Protein AF-A0A8H4K3Y1-F1 (afdb_monomer)

Radius of gyration: 16.64 Å; Cα contacts (8 Å, |Δi|>4): 166; chains: 1; bounding box: 40×57×38 Å

Sequence (146 aa):
MIRIWRFSADLILLHFSDDERTRSLEDFRAGRTLILISTMELQGICGGMTKMVVNYDLPRMNIKEGAELYFRRVGIAVNFNSQGRCINFIHNKKSSDALEGFNKNFQVTTSCLDLATLSKTTKAKGPTGVRFDGHWDSHIRSYNFI

Secondary structure (DSSP, 8-state):
--------EEEE-TTS-HHHHHHHHHHHHTTS-SEEEESS--TTPPTTS-SEEEESS---S-HHHHHHHHHHHHHTT-BTTB--EEEE---SHHHHHHHHHHHHHHTPPPPP--HHHHTTTTSSS---SEE------S--------

InterPro domains:
  IPR027417 P-loop containing nucleoside triphosphate hydrolase [G3DSA:3.40.50.300] (3-124)
  IPR027417 P-loop containing nucleoside triphosphate hydrolase [SSF52540] (15-93)

Foldseek 3Di:
DDDDDDFFEDEDEPPDDPVSLVVSVVCLLVVVGDYYYYPDQDPPQAAQSAQEAEAADQDPDDLVVSLVSVCSRQRNNDDLPDWHFYHYDDDDPSRVVSVVSNCVVVVWDADDDDPVVVVVQPDDPGDRGGTPPDNPPDPPPPPPDD

pLDDT: mean 71.23, std 20.1, range [21.66, 92.5]

Organism: NCBI:txid1237068

Solvent-accessible surface area (backbone atoms only — not comparable to full-atom values): 9193 Å² total; per-residue (Å²): 136,88,82,85,83,86,81,48,66,39,74,42,57,88,88,54,52,72,66,58,44,49,50,43,49,50,38,43,72,73,59,74,22,84,39,82,47,62,84,58,88,74,81,89,68,58,52,43,78,38,56,63,36,75,37,74,66,71,67,86,54,60,72,71,64,18,36,53,56,50,49,57,55,53,42,29,10,32,36,93,91,43,81,31,37,48,48,76,52,71,88,50,68,70,50,46,55,49,50,54,51,38,26,65,75,68,75,48,69,78,55,88,70,56,71,79,54,61,78,65,52,86,81,52,89,65,77,68,43,32,67,71,81,68,77,79,68,90,68,80,72,79,78,76,82,127

Structure (mmCIF, N/CA/C/O backbone):
data_AF-A0A8H4K3Y1-F1
#
_entry.id   AF-A0A8H4K3Y1-F1
#
loop_
_atom_site.group_PDB
_atom_site.id
_atom_site.type_symbol
_atom_site.label_atom_id
_atom_site.label_alt_id
_atom_site.label_comp_id
_atom_site.label_asym_id
_atom_site.label_entity_id
_atom_site.label_seq_id
_atom_site.pdbx_PDB_ins_code
_atom_site.Cartn_x
_atom_site.Cartn_y
_atom_site.Cartn_z
_atom_site.occupancy
_atom_site.B_iso_or_equiv
_atom_site.auth_seq_id
_atom_site.auth_comp_id
_atom_site.auth_asym_id
_atom_site.auth_atom_id
_atom_site.pdbx_PDB_model_num
ATOM 1 N N . MET A 1 1 ? -11.418 -36.515 3.313 1.00 51.19 1 MET A N 1
ATOM 2 C CA . MET A 1 1 ? -11.426 -36.052 1.907 1.00 51.19 1 MET A CA 1
ATOM 3 C C . MET A 1 1 ? -10.614 -34.762 1.837 1.00 51.19 1 MET A C 1
ATOM 5 O O . MET A 1 1 ? -11.092 -33.736 2.300 1.00 51.19 1 MET A O 1
ATOM 9 N N . ILE A 1 2 ? -9.356 -34.820 1.388 1.00 55.19 2 ILE A N 1
ATOM 10 C CA . ILE A 1 2 ? -8.461 -33.650 1.354 1.00 55.19 2 ILE A CA 1
ATOM 11 C C . ILE A 1 2 ? -8.765 -32.859 0.077 1.00 55.19 2 ILE A C 1
ATOM 13 O O . ILE A 1 2 ? -8.582 -33.373 -1.023 1.00 55.19 2 ILE A O 1
ATOM 17 N N . ARG A 1 3 ? -9.255 -31.621 0.211 1.00 56.41 3 ARG A N 1
ATOM 18 C CA . ARG A 1 3 ? -9.359 -30.678 -0.913 1.00 56.41 3 ARG A CA 1
ATOM 19 C C . ARG A 1 3 ? -8.022 -29.963 -1.069 1.00 56.41 3 ARG A C 1
ATOM 21 O O . ARG A 1 3 ? -7.642 -29.189 -0.197 1.00 56.41 3 ARG A O 1
ATOM 28 N N . ILE A 1 4 ? -7.328 -30.219 -2.172 1.00 65.88 4 ILE A N 1
ATOM 29 C CA . ILE A 1 4 ? -6.115 -29.486 -2.540 1.00 65.88 4 ILE A CA 1
ATOM 30 C C . ILE A 1 4 ? -6.541 -28.291 -3.393 1.00 65.88 4 ILE A C 1
ATOM 32 O O . ILE A 1 4 ? -7.060 -28.466 -4.494 1.00 65.88 4 ILE A O 1
ATOM 36 N N . TRP A 1 5 ? -6.328 -27.081 -2.882 1.00 71.31 5 TRP A N 1
ATOM 37 C CA . TRP A 1 5 ? -6.509 -25.848 -3.645 1.00 71.31 5 TRP A CA 1
ATOM 38 C C . TRP A 1 5 ? -5.184 -25.492 -4.317 1.00 71.31 5 TRP A C 1
ATOM 40 O O . TRP A 1 5 ? -4.165 -25.365 -3.640 1.00 71.31 5 TRP A O 1
ATOM 50 N N . ARG A 1 6 ? -5.184 -25.360 -5.646 1.00 79.25 6 ARG A N 1
ATOM 51 C CA . ARG A 1 6 ? -4.020 -24.886 -6.405 1.00 79.25 6 ARG A CA 1
ATOM 52 C C . ARG A 1 6 ? -4.239 -23.416 -6.730 1.00 79.25 6 ARG A C 1
ATOM 54 O O . ARG A 1 6 ? -5.222 -23.081 -7.385 1.00 79.25 6 ARG A O 1
ATOM 61 N N . PHE A 1 7 ? -3.335 -22.562 -6.268 1.00 84.38 7 PHE A N 1
ATOM 62 C CA . PHE A 1 7 ? -3.331 -21.139 -6.590 1.00 84.38 7 PHE A CA 1
ATOM 63 C C . PHE A 1 7 ? -2.165 -20.840 -7.533 1.00 84.38 7 PHE A C 1
ATOM 65 O O . PHE A 1 7 ? -1.066 -21.347 -7.322 1.00 84.38 7 PHE A O 1
ATOM 72 N N . SER A 1 8 ? -2.423 -20.045 -8.572 1.00 88.31 8 SER A N 1
ATOM 73 C CA . SER A 1 8 ? -1.394 -19.543 -9.488 1.00 88.31 8 SER A CA 1
ATOM 74 C C . SER A 1 8 ? -0.840 -18.232 -8.935 1.00 88.31 8 SER A C 1
ATOM 76 O O . SER A 1 8 ? -1.623 -17.303 -8.701 1.00 88.31 8 SER A O 1
ATOM 78 N N . ALA A 1 9 ? 0.469 -18.172 -8.693 1.00 90.19 9 ALA A N 1
ATOM 79 C CA . ALA A 1 9 ? 1.119 -17.031 -8.064 1.00 90.19 9 ALA A CA 1
ATOM 80 C C . ALA A 1 9 ? 2.448 -16.688 -8.740 1.00 90.19 9 ALA A C 1
ATOM 82 O O . ALA A 1 9 ? 3.244 -17.590 -8.994 1.00 90.19 9 ALA A O 1
ATOM 83 N N . ASP A 1 10 ? 2.683 -15.393 -8.938 1.00 91.25 10 ASP A N 1
ATOM 84 C CA . ASP A 1 10 ? 3.973 -14.833 -9.337 1.00 91.25 10 ASP A CA 1
ATOM 85 C C . ASP A 1 10 ? 4.648 -14.135 -8.160 1.00 91.25 10 ASP A C 1
ATOM 87 O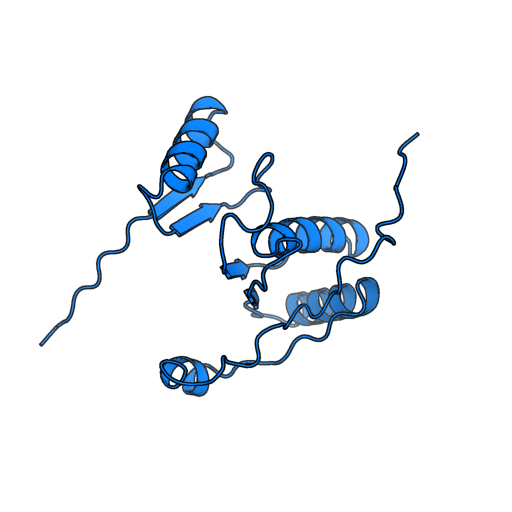 O . ASP A 1 10 ? 4.006 -13.689 -7.199 1.00 91.25 10 ASP A O 1
ATOM 91 N N . LEU A 1 11 ? 5.970 -14.031 -8.248 1.00 91.06 11 LEU A N 1
ATOM 92 C CA . LEU A 1 11 ? 6.814 -13.474 -7.207 1.00 91.06 11 LEU A CA 1
ATOM 93 C C . LEU A 1 11 ? 7.730 -12.404 -7.797 1.00 91.06 11 LEU A C 1
ATOM 95 O O . LEU A 1 11 ? 8.358 -12.625 -8.823 1.00 91.06 11 LEU A O 1
ATOM 99 N N . ILE A 1 12 ? 7.845 -11.268 -7.116 1.00 90.25 12 ILE A N 1
ATOM 100 C CA . ILE A 1 12 ? 8.803 -10.208 -7.430 1.00 90.25 12 ILE A CA 1
ATOM 101 C C . ILE A 1 12 ? 9.708 -9.999 -6.215 1.00 90.25 12 ILE A C 1
ATOM 103 O O . ILE A 1 12 ? 9.253 -9.625 -5.131 1.00 90.25 12 ILE A O 1
ATOM 107 N N . LEU A 1 13 ? 11.005 -10.252 -6.394 1.00 88.19 13 LEU A N 1
ATOM 108 C CA . LEU A 1 13 ? 12.019 -10.090 -5.353 1.00 88.19 13 LEU A CA 1
ATOM 109 C C . LEU A 1 13 ? 13.068 -9.049 -5.737 1.00 88.19 13 LEU A C 1
ATOM 111 O O . LEU A 1 13 ? 13.277 -8.722 -6.903 1.00 88.19 13 LEU A O 1
ATOM 115 N N . LEU A 1 14 ? 13.791 -8.581 -4.721 1.00 85.75 14 LEU A N 1
ATOM 116 C CA . LEU A 1 14 ? 14.835 -7.570 -4.870 1.00 85.75 14 LEU A CA 1
ATOM 117 C C . LEU A 1 14 ? 15.963 -7.962 -5.824 1.00 85.75 14 LEU A C 1
ATOM 119 O O . LEU A 1 14 ? 16.442 -7.112 -6.561 1.00 85.75 14 LEU A O 1
ATOM 123 N N . HIS A 1 15 ? 16.372 -9.226 -5.847 1.00 87.94 15 HIS A N 1
ATOM 124 C CA . HIS A 1 15 ? 17.480 -9.675 -6.694 1.00 87.94 15 HIS A CA 1
ATOM 125 C C . HIS A 1 15 ? 17.068 -9.970 -8.144 1.00 87.94 15 HIS A C 1
ATOM 127 O O . HIS A 1 15 ? 17.927 -10.338 -8.937 1.00 87.94 15 HIS A O 1
ATOM 133 N N . PHE A 1 16 ? 15.780 -9.842 -8.482 1.00 89.75 16 PHE A N 1
ATOM 134 C CA . PHE A 1 16 ? 15.316 -10.039 -9.854 1.00 89.75 16 PHE A CA 1
ATOM 135 C C . PHE A 1 16 ? 15.769 -8.869 -10.723 1.00 89.75 16 PHE A C 1
ATOM 137 O O . PHE A 1 16 ? 15.759 -7.717 -10.276 1.00 89.75 16 PHE A O 1
ATOM 144 N N . SER A 1 17 ? 16.129 -9.177 -11.963 1.00 90.81 17 SER A N 1
ATOM 145 C CA . SER A 1 17 ? 16.376 -8.190 -13.011 1.00 90.81 17 SER A CA 1
ATOM 146 C C . SER A 1 17 ? 15.089 -7.457 -13.398 1.00 90.81 17 SER A C 1
ATOM 148 O O . SER A 1 17 ? 13.978 -7.937 -13.160 1.00 90.81 17 SER A O 1
ATOM 150 N N . ASP A 1 18 ? 15.220 -6.284 -14.015 1.00 87.62 18 ASP A N 1
ATOM 151 C CA . ASP A 1 18 ? 14.053 -5.490 -14.416 1.00 87.62 18 ASP A CA 1
ATOM 152 C C . ASP A 1 18 ? 13.182 -6.210 -15.460 1.00 87.62 18 ASP A C 1
ATOM 154 O O . ASP A 1 18 ? 11.954 -6.103 -15.409 1.00 87.62 18 ASP A O 1
ATOM 158 N N . ASP A 1 19 ? 13.784 -7.031 -16.322 1.00 90.69 19 ASP A N 1
ATOM 159 C CA . ASP A 1 19 ? 13.066 -7.860 -17.297 1.00 90.69 19 ASP A CA 1
ATOM 160 C C . ASP A 1 19 ? 12.230 -8.953 -16.613 1.00 90.69 19 ASP A C 1
ATOM 162 O O . ASP A 1 19 ? 11.062 -9.158 -16.950 1.00 90.69 19 ASP A O 1
ATOM 166 N N . GLU A 1 20 ? 12.782 -9.628 -15.598 1.00 90.56 20 GLU A N 1
ATOM 167 C CA . GLU A 1 20 ? 12.061 -10.648 -14.821 1.00 90.56 20 GLU A CA 1
ATOM 168 C C . GLU A 1 20 ? 10.882 -10.048 -14.047 1.00 90.56 20 GLU A C 1
ATOM 170 O O . GLU A 1 20 ? 9.791 -10.631 -13.998 1.00 90.56 20 GLU A O 1
ATOM 175 N N . ARG A 1 21 ? 11.081 -8.858 -13.469 1.00 89.75 21 ARG A N 1
ATOM 176 C CA . ARG A 1 21 ? 10.018 -8.114 -12.778 1.00 89.75 21 ARG A CA 1
ATOM 177 C C . ARG A 1 21 ? 8.916 -7.702 -13.747 1.00 89.75 21 ARG A C 1
ATOM 179 O O . ARG A 1 21 ? 7.739 -7.888 -13.441 1.00 89.75 21 ARG A O 1
ATOM 186 N N . THR A 1 22 ? 9.298 -7.178 -14.911 1.00 88.75 22 THR A N 1
ATOM 187 C CA . THR A 1 22 ? 8.365 -6.744 -15.957 1.00 88.75 22 THR A CA 1
ATOM 188 C C . THR A 1 22 ? 7.540 -7.918 -16.463 1.00 88.75 22 THR A C 1
ATOM 190 O O . THR A 1 22 ? 6.315 -7.832 -16.479 1.00 88.75 22 THR A O 1
ATOM 193 N N . ARG A 1 23 ? 8.178 -9.054 -1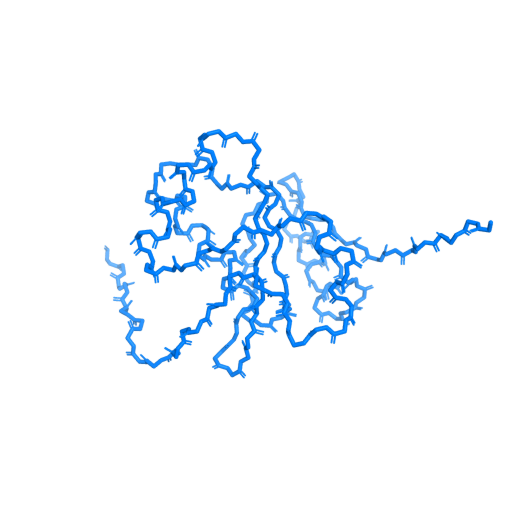6.761 1.00 91.06 23 ARG A N 1
ATOM 194 C CA . ARG A 1 23 ? 7.486 -10.271 -17.192 1.00 91.06 23 ARG A CA 1
ATOM 195 C C . ARG A 1 23 ? 6.477 -10.769 -16.156 1.00 91.06 23 ARG A C 1
ATOM 197 O O . ARG A 1 23 ? 5.327 -11.020 -16.504 1.00 91.06 23 ARG A O 1
ATOM 204 N N . SER A 1 24 ? 6.879 -10.857 -14.887 1.00 90.56 24 SER A N 1
ATOM 205 C CA . SER A 1 24 ? 5.986 -11.284 -13.795 1.00 90.56 24 SER A CA 1
ATOM 206 C C . SER A 1 24 ? 4.788 -10.339 -13.647 1.00 90.56 24 SER A C 1
ATOM 208 O O . SER A 1 24 ? 3.657 -10.756 -13.399 1.00 90.56 24 SER A O 1
ATOM 210 N N . LEU A 1 25 ? 5.015 -9.038 -13.840 1.00 88.62 25 LEU A N 1
ATOM 211 C CA . LEU A 1 25 ? 3.946 -8.051 -13.810 1.00 88.62 25 LEU A CA 1
ATOM 212 C C . LEU A 1 25 ? 3.005 -8.169 -15.019 1.00 88.62 25 LEU A C 1
ATOM 214 O O . LEU A 1 25 ? 1.794 -8.012 -14.871 1.00 88.62 25 LEU A O 1
ATOM 218 N N . GLU A 1 26 ? 3.529 -8.447 -16.209 1.00 89.69 26 GLU A N 1
ATOM 219 C CA . GLU A 1 26 ? 2.727 -8.705 -17.408 1.00 89.69 26 GLU A CA 1
ATOM 220 C C . GLU A 1 26 ? 1.897 -9.986 -17.290 1.00 89.69 26 GLU A C 1
ATOM 222 O O . GLU A 1 26 ? 0.730 -9.992 -17.687 1.00 89.69 26 GLU A O 1
ATOM 227 N N . ASP A 1 27 ? 2.461 -11.045 -16.709 1.00 90.62 27 ASP A N 1
ATOM 228 C CA . ASP A 1 27 ? 1.759 -12.295 -16.410 1.00 90.62 27 ASP A CA 1
ATOM 229 C C . ASP A 1 27 ? 0.567 -12.046 -15.474 1.00 90.62 27 ASP A C 1
ATOM 231 O O . ASP A 1 27 ? -0.561 -12.466 -15.768 1.00 90.62 27 ASP A O 1
ATOM 235 N N . PHE A 1 28 ? 0.780 -11.256 -14.421 1.00 90.56 28 PHE A N 1
ATOM 236 C CA . PHE A 1 28 ? -0.276 -10.840 -13.505 1.00 90.56 28 PHE A CA 1
ATOM 237 C C . PHE A 1 28 ? -1.322 -9.924 -14.177 1.00 90.56 28 PHE A C 1
ATOM 239 O O . PHE A 1 28 ? -2.52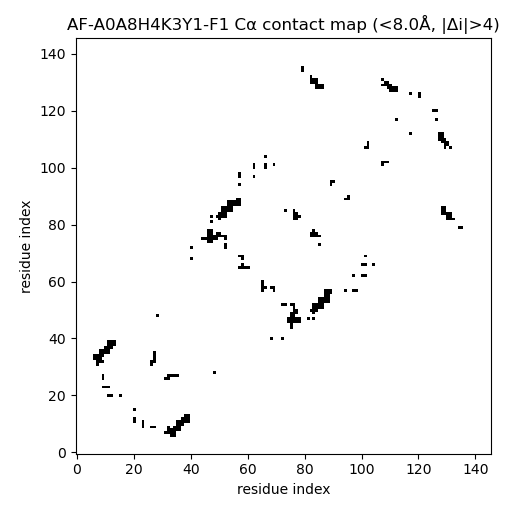4 -10.116 -13.996 1.00 90.56 28 PHE A O 1
ATOM 246 N N . ARG A 1 29 ? -0.903 -8.970 -15.026 1.00 87.00 29 ARG A N 1
ATOM 247 C CA . ARG A 1 29 ? -1.803 -8.098 -15.824 1.00 87.00 29 ARG A CA 1
ATOM 248 C C . ARG A 1 29 ? -2.688 -8.866 -16.785 1.00 87.00 29 ARG A C 1
ATOM 250 O O . ARG A 1 29 ? -3.864 -8.541 -16.923 1.00 87.00 29 ARG A O 1
ATOM 257 N N . ALA A 1 30 ? -2.133 -9.878 -17.434 1.00 89.25 30 ALA A N 1
ATOM 258 C CA . ALA A 1 30 ? -2.872 -10.734 -18.344 1.00 89.25 30 ALA A CA 1
ATOM 259 C C . ALA A 1 30 ? -3.796 -11.728 -17.615 1.00 89.25 30 ALA A C 1
ATOM 261 O O . ALA A 1 30 ? -4.530 -12.462 -18.274 1.00 89.25 30 ALA A O 1
ATOM 262 N N . GLY A 1 31 ? -3.754 -11.784 -16.277 1.00 87.25 31 GLY A N 1
ATOM 263 C CA . GLY A 1 31 ? -4.528 -12.730 -15.474 1.00 87.25 31 GLY A CA 1
ATOM 264 C C . GLY A 1 31 ? -4.028 -14.174 -15.568 1.00 87.25 31 GLY A C 1
ATOM 265 O O . GLY A 1 31 ? -4.773 -15.095 -15.233 1.00 87.25 31 GLY A O 1
ATOM 266 N N . ARG A 1 32 ? -2.782 -14.394 -16.024 1.00 89.69 32 ARG A N 1
ATOM 267 C CA . ARG A 1 32 ? -2.146 -15.728 -16.029 1.00 89.69 32 ARG A CA 1
ATOM 268 C C . ARG A 1 32 ? -1.871 -16.208 -14.604 1.00 89.69 32 ARG A C 1
ATOM 270 O O . ARG A 1 32 ? -1.962 -17.403 -14.308 1.00 89.69 32 ARG A O 1
ATOM 277 N N . THR A 1 33 ? -1.609 -15.264 -13.709 1.00 90.06 33 THR A N 1
ATOM 278 C CA . THR A 1 33 ? -1.510 -15.486 -12.270 1.00 90.06 33 THR A CA 1
ATOM 279 C C . THR A 1 33 ? -2.554 -14.668 -11.527 1.00 90.06 33 THR A C 1
ATOM 281 O O . THR A 1 33 ? -2.974 -13.596 -11.957 1.00 90.06 33 THR A O 1
ATOM 284 N N . LEU A 1 34 ? -3.037 -15.226 -10.416 1.00 89.00 34 LEU A N 1
ATOM 285 C CA . LEU A 1 34 ? -4.096 -14.614 -9.607 1.00 89.00 34 LEU A CA 1
ATOM 286 C C . LEU A 1 34 ? -3.534 -13.884 -8.390 1.00 89.00 34 LEU A C 1
ATOM 288 O O . LEU A 1 34 ? -4.212 -13.043 -7.802 1.00 89.00 34 LEU A O 1
ATOM 292 N N . ILE A 1 35 ? -2.318 -14.240 -7.985 1.00 91.38 35 ILE A N 1
ATOM 293 C CA . ILE A 1 35 ? -1.658 -13.720 -6.796 1.00 91.38 35 ILE A CA 1
ATOM 294 C C . ILE A 1 35 ? -0.296 -13.189 -7.222 1.00 91.38 35 ILE A C 1
ATOM 296 O O . ILE A 1 35 ? 0.488 -13.918 -7.818 1.00 91.38 35 ILE A O 1
ATOM 300 N N . LEU A 1 36 ? -0.006 -11.941 -6.871 1.00 91.69 36 LEU A N 1
ATOM 301 C CA . LEU A 1 36 ? 1.327 -11.369 -6.999 1.00 91.69 36 LEU A CA 1
ATOM 302 C C . LEU A 1 36 ? 1.888 -11.116 -5.605 1.00 91.69 36 LEU A C 1
ATOM 304 O O . LEU A 1 36 ? 1.294 -10.384 -4.811 1.00 91.69 36 LEU A O 1
ATOM 308 N N . ILE A 1 37 ? 3.031 -11.723 -5.311 1.00 92.50 37 ILE A N 1
ATOM 309 C CA . ILE A 1 37 ? 3.758 -11.526 -4.059 1.00 92.50 37 ILE A CA 1
ATOM 310 C C . ILE A 1 37 ? 4.968 -10.644 -4.360 1.00 92.50 37 ILE A C 1
ATOM 312 O O . ILE A 1 37 ? 5.732 -10.929 -5.274 1.00 92.50 37 ILE A O 1
ATOM 316 N N . SER A 1 38 ? 5.162 -9.575 -3.589 1.00 90.31 38 SER A N 1
ATOM 317 C CA . SER A 1 38 ? 6.330 -8.701 -3.727 1.00 90.31 38 SER A CA 1
ATOM 318 C C . SER A 1 38 ? 6.864 -8.279 -2.367 1.00 90.31 38 SER A C 1
ATOM 320 O O . SER A 1 38 ? 6.094 -7.978 -1.454 1.00 90.31 38 SER A O 1
ATOM 322 N N . THR A 1 39 ? 8.189 -8.228 -2.240 1.00 86.50 39 THR A N 1
ATOM 323 C CA . THR A 1 39 ? 8.874 -7.654 -1.068 1.00 86.50 39 THR A CA 1
ATOM 324 C C . THR A 1 39 ? 9.238 -6.183 -1.258 1.00 86.50 39 THR A C 1
ATOM 326 O O . THR A 1 39 ? 9.554 -5.494 -0.288 1.00 86.50 39 THR A O 1
ATOM 329 N N . MET A 1 40 ? 9.157 -5.684 -2.492 1.00 78.62 40 MET A N 1
ATOM 330 C CA . MET A 1 40 ? 9.490 -4.314 -2.862 1.00 78.62 40 MET A CA 1
ATOM 331 C C . MET A 1 40 ? 8.249 -3.483 -3.160 1.00 78.62 40 MET A C 1
ATOM 333 O O . MET A 1 40 ? 7.142 -3.997 -3.343 1.00 78.62 40 MET A O 1
ATOM 337 N N . GLU A 1 41 ? 8.452 -2.172 -3.243 1.00 76.81 41 GLU A N 1
ATOM 338 C CA . GLU A 1 41 ? 7.483 -1.303 -3.888 1.00 76.81 41 GLU A CA 1
ATOM 339 C C . GLU A 1 41 ? 7.368 -1.648 -5.379 1.00 76.81 41 GLU A C 1
ATOM 341 O O . GLU A 1 41 ? 8.371 -1.818 -6.069 1.00 76.81 41 GLU A O 1
ATOM 346 N N . LEU A 1 42 ? 6.133 -1.763 -5.863 1.00 75.00 42 LEU A N 1
ATOM 347 C CA . LEU A 1 42 ? 5.840 -2.066 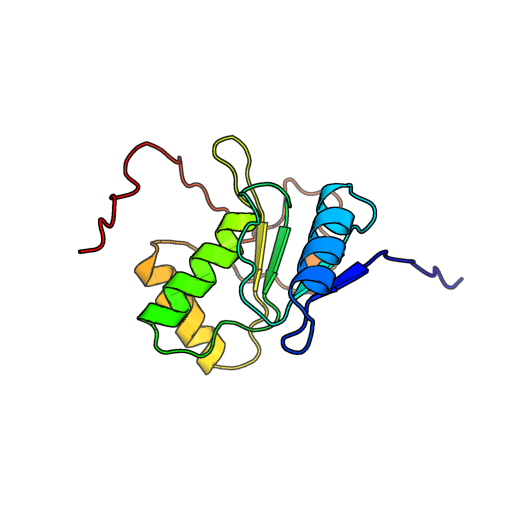-7.257 1.00 75.00 42 LEU A CA 1
ATOM 348 C C . LEU A 1 42 ? 5.579 -0.757 -8.001 1.00 75.00 42 LEU A C 1
ATOM 350 O O . LEU A 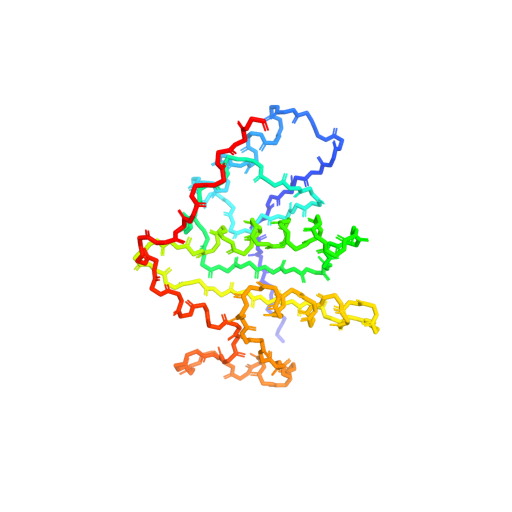1 42 ? 4.512 -0.160 -7.861 1.00 75.00 42 LEU A O 1
ATOM 354 N N . GLN A 1 43 ? 6.551 -0.314 -8.794 1.00 65.69 43 GLN A N 1
ATOM 355 C CA . GLN A 1 43 ? 6.351 0.794 -9.725 1.00 65.69 43 GLN A CA 1
ATOM 356 C C . GLN A 1 43 ? 5.595 0.308 -10.969 1.00 65.69 43 GLN A C 1
ATOM 358 O O . GLN A 1 43 ? 5.750 -0.829 -11.410 1.00 65.69 43 GLN A O 1
ATOM 363 N N . GLY A 1 44 ? 4.750 1.170 -11.535 1.00 63.69 44 GLY A N 1
ATOM 364 C CA . GLY A 1 44 ? 4.031 0.884 -12.779 1.00 63.69 44 GLY A CA 1
ATOM 365 C C . GLY A 1 44 ? 2.739 0.075 -12.630 1.00 63.69 44 GLY A C 1
ATOM 366 O O . GLY A 1 44 ? 2.076 -0.176 -13.633 1.00 63.69 44 GLY A O 1
ATOM 367 N N . ILE A 1 45 ? 2.316 -0.315 -11.425 1.00 69.44 45 ILE A N 1
ATOM 368 C CA . ILE A 1 45 ? 0.980 -0.901 -11.237 1.00 69.44 45 ILE A CA 1
ATOM 369 C C . ILE A 1 45 ? -0.047 0.222 -11.099 1.00 69.44 45 ILE A C 1
ATOM 371 O O . ILE A 1 45 ? 0.008 1.014 -10.162 1.00 69.44 45 ILE A O 1
ATOM 375 N N . CYS A 1 46 ? -0.985 0.293 -12.042 1.00 64.75 46 CYS A N 1
ATOM 376 C CA . CYS A 1 46 ? -2.095 1.237 -11.976 1.00 64.75 46 CYS A CA 1
ATOM 377 C C . CYS A 1 46 ? -3.121 0.800 -10.922 1.00 64.75 46 CYS A C 1
ATOM 379 O O . CYS A 1 46 ? -3.309 -0.396 -10.675 1.00 64.75 46 CYS A O 1
ATOM 381 N N . GLY A 1 47 ? -3.818 1.780 -10.342 1.00 65.50 47 GLY A N 1
ATOM 382 C CA . GLY A 1 47 ? -4.931 1.531 -9.431 1.00 65.50 47 GLY A CA 1
ATOM 383 C C . GLY A 1 47 ? -5.971 0.577 -10.027 1.00 65.50 47 GLY A C 1
ATOM 384 O O . GLY A 1 47 ? -6.146 0.477 -11.246 1.00 65.50 47 GLY A O 1
ATOM 385 N N . GLY A 1 48 ? -6.643 -0.160 -9.141 1.00 63.91 48 GLY A N 1
ATOM 386 C CA . GLY A 1 48 ? -7.761 -1.076 -9.392 1.00 63.91 48 GLY A CA 1
ATOM 387 C C . GLY A 1 48 ? -7.508 -2.228 -10.363 1.00 63.91 48 GLY A C 1
ATOM 388 O O . GLY A 1 48 ? -8.473 -2.865 -10.798 1.00 63.91 48 GLY A O 1
ATOM 389 N N . MET A 1 49 ? -6.238 -2.529 -10.639 1.00 71.81 49 MET A N 1
ATOM 390 C CA . MET A 1 49 ? -5.809 -3.769 -11.282 1.00 71.81 49 MET A CA 1
ATOM 391 C C . MET A 1 49 ? -6.091 -4.998 -10.396 1.00 71.81 49 MET A C 1
ATOM 393 O O . MET A 1 49 ? -6.422 -6.068 -10.897 1.00 71.81 49 MET A O 1
ATOM 397 N N . THR A 1 50 ? -6.039 -4.835 -9.071 1.00 80.06 50 THR A N 1
ATOM 398 C CA . THR A 1 50 ? -6.512 -5.823 -8.088 1.00 80.06 50 THR A CA 1
ATOM 399 C C . THR A 1 50 ? -7.694 -5.261 -7.302 1.00 80.06 50 THR A C 1
ATOM 401 O O . THR A 1 50 ? -7.885 -4.051 -7.221 1.00 80.06 50 THR A O 1
ATOM 404 N N . LYS A 1 51 ? -8.494 -6.136 -6.688 1.00 82.69 51 LYS A N 1
ATOM 405 C CA . LYS A 1 51 ? -9.541 -5.746 -5.724 1.00 82.69 51 LYS A CA 1
ATOM 406 C C . LYS A 1 51 ? -9.105 -5.900 -4.272 1.00 82.69 51 LYS A C 1
ATOM 408 O O . LYS A 1 51 ? -9.827 -5.463 -3.374 1.00 82.69 51 LYS A O 1
ATOM 413 N N . MET A 1 52 ? -7.957 -6.530 -4.032 1.00 84.88 52 MET A N 1
ATOM 414 C CA . MET A 1 52 ? -7.462 -6.798 -2.690 1.00 84.88 52 MET A CA 1
ATOM 415 C C . MET A 1 52 ? -5.950 -6.624 -2.609 1.00 84.88 52 MET A C 1
ATOM 417 O O . MET A 1 52 ? -5.211 -7.150 -3.439 1.00 84.88 5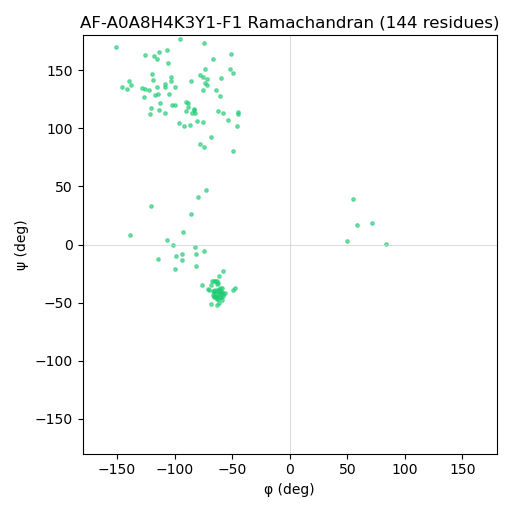2 MET A O 1
ATOM 421 N N . VAL A 1 53 ? -5.513 -5.926 -1.567 1.00 87.06 53 VAL A N 1
ATOM 422 C CA . VAL A 1 53 ? -4.115 -5.838 -1.140 1.00 87.06 53 VAL A CA 1
ATOM 423 C C . VAL A 1 53 ? -4.002 -6.477 0.239 1.00 87.06 53 VAL A C 1
ATOM 425 O O . VAL A 1 53 ? -4.838 -6.250 1.116 1.00 87.06 53 VAL A O 1
ATOM 428 N N . VAL A 1 54 ? -2.969 -7.294 0.427 1.00 88.50 54 VAL A N 1
ATOM 429 C CA . VAL A 1 54 ? -2.668 -7.934 1.707 1.00 88.50 54 VAL A CA 1
ATOM 430 C C . VAL A 1 54 ? -1.268 -7.519 2.133 1.00 88.50 54 VAL A C 1
ATOM 432 O O . VAL A 1 54 ? -0.282 -7.904 1.510 1.00 88.50 54 VAL A O 1
ATOM 435 N N . ASN A 1 55 ? -1.179 -6.735 3.202 1.00 88.75 55 ASN A N 1
ATOM 436 C CA . ASN A 1 55 ? 0.089 -6.375 3.818 1.00 88.75 55 ASN A CA 1
ATOM 437 C C . ASN A 1 55 ? 0.414 -7.393 4.912 1.00 88.75 55 ASN A C 1
ATOM 439 O O . ASN A 1 55 ? -0.136 -7.328 6.013 1.00 88.75 55 ASN A O 1
ATOM 443 N N . TYR A 1 56 ? 1.318 -8.322 4.604 1.00 88.12 56 TYR A N 1
ATOM 444 C CA . TYR A 1 56 ? 1.885 -9.234 5.603 1.00 88.12 56 TYR A CA 1
ATOM 445 C C . TYR A 1 56 ? 2.758 -8.495 6.623 1.00 88.12 56 TYR A C 1
ATOM 447 O O . TYR A 1 56 ? 2.673 -8.753 7.820 1.00 88.12 56 TYR A O 1
ATOM 455 N N . ASP A 1 57 ? 3.542 -7.530 6.143 1.00 85.50 57 ASP A N 1
ATOM 456 C CA . ASP A 1 57 ? 4.346 -6.628 6.958 1.00 85.50 57 ASP A CA 1
ATOM 457 C C . ASP A 1 57 ? 4.026 -5.176 6.599 1.00 85.50 57 ASP A C 1
ATOM 459 O O . ASP A 1 57 ? 3.994 -4.792 5.421 1.00 85.50 57 ASP A O 1
ATOM 463 N N . LEU A 1 58 ? 3.841 -4.351 7.630 1.00 85.50 58 LEU A N 1
ATOM 464 C CA . LEU A 1 58 ? 3.793 -2.904 7.466 1.00 85.50 58 LEU A CA 1
ATOM 465 C C . LEU A 1 58 ? 5.207 -2.346 7.238 1.00 85.50 58 LEU A C 1
ATOM 467 O O . LEU A 1 58 ? 6.171 -2.856 7.821 1.00 85.50 58 LEU A O 1
ATOM 471 N N . PRO A 1 59 ? 5.351 -1.303 6.403 1.00 83.56 59 PRO A N 1
ATOM 472 C CA . PRO A 1 59 ? 6.646 -0.693 6.138 1.00 83.56 59 PRO A CA 1
ATOM 473 C C . PRO A 1 59 ? 7.265 -0.146 7.432 1.00 83.56 59 PRO A C 1
ATOM 475 O O . PRO A 1 59 ? 6.627 0.595 8.175 1.00 83.56 59 PRO A O 1
ATOM 478 N N . ARG A 1 60 ? 8.517 -0.540 7.700 1.00 71.94 60 ARG A N 1
ATOM 479 C CA . ARG A 1 60 ? 9.232 -0.291 8.969 1.00 71.94 60 ARG A CA 1
ATOM 480 C C . ARG A 1 60 ? 10.086 0.989 8.968 1.00 71.94 60 ARG A C 1
ATOM 482 O O . ARG A 1 60 ? 10.908 1.162 9.863 1.00 71.94 60 ARG A O 1
ATOM 489 N N . MET A 1 61 ? 9.933 1.843 7.955 1.00 67.31 61 MET A N 1
ATOM 490 C CA . MET A 1 61 ? 10.650 3.122 7.840 1.00 67.31 61 MET A CA 1
ATOM 491 C C . MET A 1 61 ? 10.080 4.169 8.810 1.00 67.31 61 MET A C 1
ATOM 493 O O . MET A 1 61 ? 9.059 3.932 9.460 1.00 67.31 61 MET A O 1
ATOM 497 N N . ASN A 1 62 ? 10.724 5.338 8.899 1.00 67.38 62 ASN A N 1
ATOM 498 C CA . ASN A 1 62 ? 10.197 6.478 9.653 1.00 67.38 62 ASN A CA 1
ATOM 499 C C . ASN A 1 62 ? 8.732 6.750 9.275 1.00 67.38 62 ASN A C 1
ATOM 501 O O . ASN A 1 62 ? 8.346 6.564 8.122 1.00 67.38 62 ASN A O 1
ATOM 505 N N . ILE A 1 63 ? 7.923 7.228 10.231 1.00 64.56 63 ILE A N 1
ATOM 506 C CA . ILE A 1 63 ? 6.453 7.325 10.096 1.00 64.56 63 ILE A CA 1
ATOM 507 C C . ILE A 1 63 ? 6.027 7.994 8.780 1.00 64.56 63 ILE A C 1
ATOM 509 O O . ILE A 1 63 ? 5.079 7.540 8.150 1.00 64.56 63 ILE A O 1
ATOM 513 N N . LYS A 1 64 ? 6.735 9.040 8.335 1.00 70.06 64 LYS A N 1
ATOM 514 C CA . LYS A 1 64 ? 6.417 9.774 7.101 1.00 70.06 64 LYS A CA 1
ATOM 515 C C . LYS A 1 64 ? 6.650 8.944 5.830 1.00 70.06 64 LYS A C 1
ATOM 517 O O . LYS A 1 64 ? 5.749 8.833 5.006 1.00 70.06 64 LYS A O 1
ATOM 522 N N . GLU A 1 65 ? 7.824 8.336 5.690 1.00 73.50 65 GLU A N 1
ATOM 523 C CA . GLU A 1 65 ? 8.187 7.517 4.521 1.00 73.50 65 GLU A CA 1
ATOM 524 C C . GLU A 1 65 ? 7.411 6.194 4.502 1.00 73.50 65 GLU A C 1
ATOM 526 O O . GLU A 1 65 ? 6.938 5.743 3.460 1.00 73.50 65 GLU A O 1
ATOM 531 N N . GLY A 1 66 ? 7.214 5.591 5.679 1.00 81.00 66 GLY A N 1
ATOM 532 C CA . GLY A 1 66 ? 6.383 4.402 5.838 1.00 81.00 66 GLY A CA 1
ATOM 533 C C . GLY A 1 66 ? 4.924 4.664 5.464 1.00 81.00 66 GLY A C 1
ATOM 534 O O . GLY A 1 66 ? 4.307 3.826 4.809 1.00 81.00 66 GLY A O 1
ATOM 535 N N . ALA A 1 67 ? 4.391 5.838 5.819 1.00 80.94 67 ALA A N 1
ATOM 536 C CA . ALA A 1 67 ? 3.029 6.233 5.478 1.00 80.94 67 ALA A CA 1
ATOM 537 C C . ALA A 1 67 ? 2.839 6.356 3.962 1.00 80.94 67 ALA A C 1
ATOM 539 O O . ALA A 1 67 ? 1.865 5.834 3.423 1.00 80.94 67 ALA A O 1
ATOM 540 N N . GLU A 1 68 ? 3.776 6.998 3.266 1.00 82.62 68 GLU A N 1
ATOM 541 C CA . GLU A 1 68 ? 3.704 7.154 1.814 1.00 82.62 68 GLU A CA 1
ATOM 542 C C . GLU A 1 68 ? 3.751 5.802 1.092 1.00 82.62 68 GLU A C 1
ATOM 544 O O . GLU A 1 68 ? 2.892 5.512 0.257 1.00 82.62 68 GLU A O 1
ATOM 549 N N . LEU A 1 69 ? 4.688 4.929 1.473 1.00 84.31 69 LEU A N 1
ATOM 550 C CA . LEU A 1 69 ? 4.783 3.586 0.905 1.00 84.31 69 LEU A CA 1
ATOM 551 C C . LEU A 1 69 ? 3.518 2.756 1.183 1.00 84.31 69 LEU A C 1
ATOM 553 O O . LEU A 1 69 ? 3.028 2.044 0.304 1.00 84.31 69 LEU A O 1
ATOM 557 N N . TYR A 1 70 ? 2.960 2.857 2.392 1.00 86.06 70 TYR A N 1
ATOM 558 C CA . TYR A 1 70 ? 1.700 2.203 2.745 1.00 86.06 70 TYR A CA 1
ATOM 559 C C . TYR A 1 70 ? 0.542 2.691 1.865 1.00 86.06 70 TYR A C 1
ATOM 561 O O . TYR A 1 70 ? -0.216 1.876 1.334 1.00 86.06 70 TYR A O 1
ATOM 569 N N . PHE A 1 71 ? 0.435 4.004 1.651 1.00 84.69 71 PHE A N 1
ATOM 570 C CA . PHE A 1 71 ? -0.601 4.589 0.804 1.00 84.69 71 PHE A CA 1
ATOM 571 C C . PHE A 1 71 ? -0.483 4.126 -0.649 1.00 84.69 71 PHE A C 1
ATOM 573 O O . PHE A 1 71 ? -1.479 3.698 -1.232 1.00 84.69 71 PHE A O 1
ATOM 580 N N . ARG A 1 72 ? 0.731 4.121 -1.217 1.00 82.56 72 ARG A N 1
ATOM 581 C CA . ARG A 1 72 ? 0.966 3.618 -2.579 1.00 82.56 72 ARG A CA 1
ATOM 582 C C . ARG A 1 72 ? 0.542 2.155 -2.719 1.00 82.56 72 ARG A C 1
ATOM 584 O O . ARG A 1 72 ? -0.129 1.821 -3.688 1.00 82.56 72 ARG A O 1
ATOM 591 N N . ARG A 1 73 ? 0.836 1.297 -1.728 1.00 85.88 73 ARG A N 1
ATOM 592 C CA . ARG A 1 73 ? 0.396 -0.115 -1.721 1.00 85.88 73 ARG A CA 1
ATOM 593 C C . ARG A 1 73 ? -1.122 -0.251 -1.720 1.00 85.88 73 ARG A C 1
ATOM 595 O O . ARG A 1 73 ? -1.676 -0.981 -2.534 1.00 85.88 73 ARG A O 1
ATOM 602 N N . VAL A 1 74 ? -1.799 0.449 -0.815 1.00 82.56 74 VAL A N 1
ATOM 603 C CA . VAL A 1 74 ? -3.266 0.426 -0.709 1.00 82.56 74 VAL A CA 1
ATOM 604 C C . VAL A 1 74 ? -3.927 0.959 -1.982 1.00 82.56 74 VAL A C 1
ATOM 606 O O . VAL A 1 74 ? -4.924 0.396 -2.440 1.00 82.56 74 VAL A O 1
ATOM 609 N N . GLY A 1 75 ? -3.352 2.010 -2.571 1.00 79.81 75 GLY A N 1
ATOM 610 C CA . GLY A 1 75 ? -3.826 2.630 -3.805 1.00 79.81 75 GLY A CA 1
ATOM 611 C C . GLY A 1 75 ? -3.895 1.665 -4.990 1.00 79.81 75 GLY A C 1
ATOM 612 O O . GLY A 1 75 ? -4.713 1.866 -5.880 1.00 79.81 75 GLY A O 1
ATOM 613 N N . ILE A 1 76 ? -3.139 0.561 -4.974 1.00 80.44 76 ILE A N 1
ATOM 614 C CA . ILE A 1 76 ? -3.190 -0.468 -6.024 1.00 80.44 76 ILE A CA 1
ATOM 615 C C . ILE A 1 76 ? -4.574 -1.141 -6.099 1.00 80.44 76 ILE A C 1
ATOM 617 O O . ILE A 1 76 ? -5.030 -1.497 -7.185 1.00 80.44 76 ILE A O 1
ATOM 621 N N . ALA A 1 77 ? -5.277 -1.311 -4.971 1.00 79.25 77 ALA A N 1
ATOM 622 C CA . ALA A 1 77 ? -6.588 -1.973 -4.949 1.00 79.25 77 ALA A CA 1
ATOM 623 C C . ALA A 1 77 ? -7.756 -1.059 -5.340 1.00 79.25 77 ALA A C 1
ATOM 625 O O . ALA A 1 77 ? -8.857 -1.541 -5.620 1.00 79.25 77 ALA A O 1
ATOM 626 N N . VAL A 1 78 ? -7.555 0.255 -5.290 1.00 72.06 78 VAL A N 1
ATOM 627 C CA . VAL A 1 78 ? -8.633 1.233 -5.426 1.00 72.06 78 VAL A CA 1
ATOM 628 C C . VAL A 1 78 ? -8.511 1.921 -6.776 1.00 72.06 78 VAL A C 1
ATOM 630 O O . VAL A 1 78 ? -7.423 2.264 -7.220 1.00 72.06 78 VAL A O 1
ATOM 633 N N . ASN A 1 79 ? -9.652 2.121 -7.425 1.00 69.75 79 ASN A N 1
ATOM 634 C CA . ASN A 1 79 ? -9.763 2.973 -8.602 1.00 69.75 79 ASN A CA 1
ATOM 635 C C . ASN A 1 79 ? -10.842 4.017 -8.372 1.00 69.75 79 ASN A C 1
ATOM 637 O O . ASN A 1 79 ? -11.719 3.817 -7.533 1.00 69.75 79 ASN A O 1
ATOM 641 N N . PHE A 1 80 ? -10.820 5.072 -9.187 1.00 63.38 80 PHE A N 1
ATOM 642 C CA . PHE A 1 80 ? -11.795 6.164 -9.141 1.00 63.38 80 PHE A CA 1
ATOM 643 C C . PHE A 1 80 ? -13.258 5.672 -9.069 1.00 63.38 80 PHE A C 1
ATOM 645 O O . PHE A 1 80 ? -14.047 6.208 -8.302 1.00 63.38 80 PHE A O 1
ATOM 652 N N . ASN A 1 81 ? -13.589 4.583 -9.779 1.00 65.94 81 ASN A N 1
ATOM 653 C CA . ASN A 1 81 ? -14.949 4.029 -9.866 1.00 65.94 81 ASN A CA 1
ATOM 654 C C . ASN A 1 81 ? -15.176 2.719 -9.089 1.00 65.94 81 ASN A C 1
ATOM 656 O O . ASN A 1 81 ? -16.237 2.109 -9.226 1.00 65.94 81 ASN A O 1
ATOM 660 N N . SER A 1 82 ? -14.200 2.207 -8.329 1.00 66.88 82 SER A N 1
ATOM 661 C CA . SER A 1 82 ? -14.369 0.902 -7.677 1.00 66.88 82 SER A CA 1
ATOM 662 C C . SER A 1 82 ? -13.694 0.795 -6.322 1.00 66.88 82 SER A C 1
ATOM 664 O O . SER A 1 82 ? -12.518 1.126 -6.175 1.00 66.88 82 SER A O 1
ATOM 666 N N . GLN A 1 83 ? -14.427 0.217 -5.373 1.00 73.56 83 GLN A N 1
ATOM 667 C CA . GLN A 1 83 ? -13.926 -0.083 -4.040 1.00 73.56 83 GLN A CA 1
ATOM 668 C C . GLN A 1 83 ? -12.928 -1.247 -4.070 1.00 73.56 83 GLN A C 1
ATOM 670 O O . GLN A 1 83 ? -13.159 -2.272 -4.720 1.00 73.56 83 GLN A O 1
ATOM 675 N N . GLY A 1 84 ? -11.839 -1.082 -3.324 1.00 76.38 84 GLY A N 1
ATOM 676 C CA . GLY A 1 84 ? -10.851 -2.114 -3.026 1.00 76.38 84 GLY A CA 1
ATOM 677 C C . GLY A 1 84 ? -10.861 -2.473 -1.542 1.00 76.38 84 GLY A C 1
ATOM 678 O O . GLY A 1 84 ? -11.431 -1.753 -0.720 1.00 76.38 84 GLY A O 1
ATOM 679 N N . ARG A 1 85 ? -10.231 -3.595 -1.188 1.00 82.25 85 ARG A N 1
ATOM 680 C CA . ARG A 1 85 ? -10.029 -4.010 0.208 1.00 82.25 85 ARG A CA 1
ATOM 681 C C . ARG A 1 85 ? -8.546 -4.101 0.534 1.00 82.25 85 ARG A C 1
ATOM 683 O O . ARG A 1 85 ? -7.763 -4.594 -0.272 1.00 82.25 85 ARG A O 1
ATOM 690 N N . CYS A 1 86 ? -8.185 -3.687 1.742 1.00 84.69 86 CYS A N 1
ATOM 691 C CA . CYS A 1 86 ? -6.852 -3.897 2.291 1.00 84.69 86 CYS A CA 1
ATOM 692 C C . CYS A 1 86 ? -6.943 -4.679 3.602 1.00 84.69 86 CYS A C 1
ATOM 694 O O . CYS A 1 86 ? -7.751 -4.338 4.469 1.00 84.69 86 CYS A O 1
ATOM 696 N N . ILE A 1 87 ? -6.106 -5.707 3.743 1.00 87.06 87 ILE A N 1
ATOM 697 C CA . ILE A 1 87 ? -5.944 -6.486 4.976 1.00 87.06 87 ILE A CA 1
ATOM 698 C C . ILE A 1 87 ? -4.510 -6.302 5.466 1.00 87.06 87 ILE A C 1
ATOM 700 O O . ILE A 1 87 ? -3.568 -6.500 4.703 1.00 87.06 87 ILE A O 1
ATOM 704 N N . ASN A 1 88 ? -4.351 -5.937 6.737 1.00 87.31 88 ASN A N 1
ATOM 705 C CA . ASN A 1 88 ? -3.051 -5.758 7.376 1.00 87.31 88 ASN A CA 1
ATOM 706 C C . ASN A 1 88 ? -2.865 -6.809 8.467 1.00 87.31 88 ASN A C 1
ATOM 708 O O . ASN A 1 88 ? -3.722 -6.946 9.340 1.00 87.31 88 ASN A O 1
ATOM 712 N N . PHE A 1 89 ? -1.736 -7.508 8.446 1.00 85.25 89 PHE A N 1
ATOM 713 C CA . PHE A 1 89 ? -1.338 -8.393 9.532 1.00 85.25 89 PHE A CA 1
ATOM 714 C C . PHE A 1 89 ? -0.537 -7.604 10.570 1.00 85.25 89 PHE A C 1
ATOM 716 O O . PHE A 1 89 ? 0.528 -7.057 10.282 1.00 85.25 89 PHE A O 1
ATOM 723 N N . ILE A 1 90 ? -1.058 -7.548 11.797 1.00 83.25 90 ILE A N 1
ATOM 724 C CA . ILE A 1 90 ? -0.418 -6.878 12.931 1.00 83.25 90 ILE A CA 1
ATOM 725 C C . ILE A 1 90 ? 0.083 -7.948 13.891 1.00 83.25 90 ILE A C 1
ATOM 727 O O . ILE A 1 90 ? -0.707 -8.682 14.476 1.00 83.25 90 ILE A O 1
ATOM 731 N N . HIS A 1 91 ? 1.404 -8.051 14.026 1.00 79.62 91 HIS A N 1
ATOM 732 C CA . HIS A 1 91 ? 2.051 -9.117 14.797 1.00 79.62 91 HIS A CA 1
ATOM 733 C C . HIS A 1 91 ? 2.789 -8.612 16.046 1.00 79.62 91 HIS A C 1
ATOM 735 O O . HIS A 1 91 ? 3.185 -9.412 16.888 1.00 79.62 91 HIS A O 1
ATOM 741 N N . ASN A 1 92 ? 3.005 -7.300 16.187 1.00 79.00 92 ASN A N 1
ATOM 742 C CA . ASN A 1 92 ? 3.657 -6.711 17.355 1.00 79.00 92 ASN A CA 1
ATOM 743 C C . ASN A 1 92 ? 3.164 -5.276 17.618 1.00 79.00 92 ASN A C 1
ATOM 745 O O . ASN A 1 92 ? 2.499 -4.665 16.777 1.00 79.00 92 ASN A O 1
ATOM 749 N N . LYS A 1 93 ? 3.538 -4.726 18.781 1.00 81.62 93 LYS A N 1
ATOM 750 C CA . LYS A 1 93 ? 3.174 -3.360 19.184 1.00 81.62 93 LYS A CA 1
ATOM 751 C C . LYS A 1 93 ? 3.668 -2.298 18.196 1.00 81.62 93 LYS A C 1
ATOM 753 O O . LYS A 1 93 ? 2.907 -1.412 17.846 1.00 81.62 93 LYS A O 1
ATOM 758 N N . LYS A 1 94 ? 4.888 -2.431 17.663 1.00 83.12 94 LYS A N 1
ATOM 759 C CA . LYS A 1 94 ? 5.445 -1.470 16.692 1.00 83.12 94 LYS A CA 1
ATOM 760 C C . LYS A 1 94 ? 4.599 -1.382 15.417 1.00 83.12 94 LYS A C 1
ATOM 762 O O . LYS A 1 94 ? 4.397 -0.296 14.893 1.00 83.12 94 LYS A O 1
ATOM 767 N N . SER A 1 95 ? 4.099 -2.513 14.921 1.00 78.69 95 SER A N 1
ATOM 768 C CA . SER A 1 95 ? 3.193 -2.564 13.772 1.00 78.69 95 SER A CA 1
ATOM 769 C C . SER A 1 95 ? 1.827 -1.956 14.099 1.00 78.69 95 SER A C 1
ATOM 771 O O . SER A 1 95 ? 1.248 -1.306 13.235 1.00 78.69 95 SER A O 1
ATOM 773 N N . SER A 1 96 ? 1.335 -2.123 15.332 1.00 83.38 96 SER A N 1
ATOM 774 C CA . SER A 1 96 ? 0.113 -1.454 15.803 1.00 83.38 96 SER A CA 1
ATOM 775 C C . SER A 1 96 ? 0.290 0.064 15.821 1.00 83.38 96 SER A C 1
ATOM 777 O O . SER A 1 96 ? -0.476 0.777 15.179 1.00 83.38 96 SER A O 1
ATOM 779 N N . ASP A 1 97 ? 1.359 0.545 16.460 1.00 84.94 97 ASP A N 1
ATOM 780 C CA . ASP A 1 97 ? 1.675 1.971 16.577 1.00 84.94 97 ASP A CA 1
ATOM 781 C C . ASP A 1 97 ? 1.873 2.611 15.186 1.00 84.94 97 ASP A C 1
ATOM 783 O O . ASP A 1 97 ? 1.419 3.726 14.923 1.00 84.94 97 ASP A O 1
ATOM 787 N N . ALA A 1 98 ? 2.508 1.888 14.255 1.00 83.69 98 ALA A N 1
ATOM 788 C CA . ALA A 1 98 ? 2.666 2.330 12.871 1.00 83.69 98 ALA A CA 1
ATOM 789 C C . ALA A 1 98 ? 1.317 2.453 12.144 1.00 83.69 98 ALA A C 1
ATOM 791 O O . ALA A 1 98 ? 1.074 3.462 11.481 1.00 83.69 98 ALA A O 1
ATOM 792 N N . LEU A 1 99 ? 0.427 1.462 12.287 1.00 83.44 99 LEU A N 1
ATOM 793 C CA . LEU A 1 99 ? -0.906 1.504 11.682 1.00 83.44 99 LEU A CA 1
ATOM 794 C C . LEU A 1 99 ? -1.733 2.673 12.229 1.00 83.44 99 LEU A C 1
ATOM 796 O O . LEU A 1 99 ? -2.383 3.375 11.458 1.00 83.44 99 LEU A O 1
ATOM 800 N N . GLU A 1 100 ? -1.683 2.913 13.539 1.00 83.75 100 GLU A N 1
ATOM 801 C CA . GLU A 1 100 ? -2.332 4.064 14.173 1.00 83.75 100 GLU A CA 1
ATOM 802 C C . GLU A 1 100 ? -1.784 5.391 13.634 1.00 83.75 100 GLU A C 1
ATOM 804 O O . GLU A 1 100 ? -2.556 6.295 13.299 1.00 83.75 100 GLU A O 1
ATOM 809 N N . GLY A 1 101 ? -0.461 5.486 13.461 1.00 84.25 101 GLY A N 1
ATOM 810 C CA . GLY A 1 101 ? 0.187 6.624 12.813 1.00 84.25 101 GLY A CA 1
ATOM 811 C C . GLY A 1 101 ? -0.315 6.854 11.385 1.00 84.25 101 GLY A C 1
ATOM 812 O O . GLY A 1 101 ? -0.638 7.984 11.017 1.00 84.25 101 GLY A O 1
ATOM 813 N N . PHE A 1 102 ? -0.449 5.791 10.588 1.00 83.56 102 PHE A N 1
ATOM 814 C CA . PHE A 1 102 ? -0.972 5.882 9.221 1.00 83.56 102 PHE A CA 1
ATOM 815 C C . PHE A 1 102 ? -2.442 6.305 9.199 1.00 83.56 102 PHE A C 1
ATOM 817 O O . PHE A 1 102 ? -2.808 7.208 8.448 1.00 83.56 102 PHE A O 1
ATOM 824 N N . ASN A 1 103 ? -3.274 5.719 10.059 1.00 81.00 103 ASN A N 1
ATOM 825 C CA . ASN A 1 103 ? -4.688 6.071 10.181 1.00 81.00 103 ASN A CA 1
ATOM 826 C C . ASN A 1 103 ? -4.881 7.547 10.525 1.00 81.00 103 ASN A C 1
ATOM 828 O O . ASN A 1 103 ? -5.714 8.217 9.916 1.00 81.00 103 ASN A O 1
ATOM 832 N N . LYS A 1 104 ? -4.073 8.075 11.451 1.00 81.44 104 LYS A N 1
ATOM 833 C CA . LYS A 1 104 ? -4.099 9.493 11.812 1.00 81.44 104 LYS A CA 1
ATOM 834 C C . LYS A 1 104 ? -3.658 10.387 10.653 1.00 81.44 104 LYS A C 1
ATOM 836 O O . LYS A 1 104 ? -4.306 11.396 10.391 1.00 81.44 104 LYS A O 1
ATOM 841 N N . ASN A 1 105 ? -2.585 10.013 9.955 1.00 81.12 105 ASN A N 1
ATOM 842 C CA . ASN A 1 105 ? -2.045 10.799 8.844 1.00 81.12 105 ASN A CA 1
ATOM 843 C C . ASN A 1 105 ? -3.013 10.877 7.655 1.00 81.12 105 ASN A C 1
ATOM 845 O O . ASN A 1 105 ? -3.138 11.935 7.044 1.00 81.12 105 ASN A O 1
ATOM 849 N N . PHE A 1 106 ? -3.701 9.777 7.341 1.00 76.75 106 PHE A N 1
ATOM 850 C CA . PHE A 1 106 ? -4.588 9.681 6.177 1.00 76.75 106 PHE A CA 1
ATOM 851 C C . PHE A 1 106 ? -6.077 9.825 6.505 1.00 76.75 106 PHE A C 1
ATOM 853 O O . PHE A 1 106 ? -6.897 9.758 5.595 1.00 76.75 106 PHE A O 1
ATOM 860 N N . GLN A 1 107 ? -6.435 10.014 7.779 1.00 78.75 107 GLN A N 1
ATOM 861 C CA . GLN A 1 107 ? -7.824 10.065 8.257 1.00 78.75 107 GLN A CA 1
ATOM 862 C C . GLN A 1 107 ? -8.628 8.813 7.862 1.00 78.75 107 GLN A C 1
ATOM 864 O O . GLN A 1 107 ? -9.800 8.876 7.495 1.00 78.75 107 GLN A O 1
ATOM 869 N N . VAL A 1 108 ? -7.976 7.652 7.934 1.00 73.88 108 VAL A N 1
ATOM 870 C CA . VAL A 1 108 ? -8.553 6.354 7.569 1.00 73.88 108 VAL A CA 1
ATOM 871 C C . VAL A 1 108 ? -8.913 5.586 8.834 1.00 73.88 108 VAL A C 1
ATOM 873 O O . VAL A 1 108 ? -8.163 5.582 9.806 1.00 73.88 108 VAL A O 1
ATOM 876 N N . THR A 1 109 ? -10.054 4.896 8.814 1.00 72.06 109 THR A N 1
ATOM 877 C CA . THR A 1 109 ? -10.465 4.006 9.907 1.00 72.06 109 THR A CA 1
ATOM 878 C C . THR A 1 109 ? -10.206 2.551 9.533 1.00 72.06 109 THR A C 1
ATOM 880 O O . THR A 1 109 ? -10.780 2.031 8.575 1.00 72.06 109 THR A O 1
ATOM 883 N N . THR A 1 110 ? -9.375 1.864 10.317 1.00 72.44 110 THR A N 1
ATOM 884 C CA . THR A 1 110 ? -9.184 0.411 10.218 1.00 72.44 110 THR A CA 1
ATOM 885 C C . THR A 1 110 ? -9.988 -0.317 11.284 1.00 72.44 110 THR A C 1
ATOM 887 O O . THR A 1 110 ? -9.948 0.064 12.451 1.00 72.44 110 THR A O 1
ATOM 890 N N . SER A 1 111 ? -10.662 -1.400 10.907 1.00 75.94 111 SER A N 1
ATOM 891 C CA . SER A 1 111 ? -11.355 -2.292 11.841 1.00 75.94 111 SER A CA 1
ATOM 892 C C . SER A 1 111 ? -10.543 -3.568 12.060 1.00 75.94 111 SER A C 1
ATOM 894 O O . SER A 1 111 ? -9.883 -4.058 11.143 1.00 75.94 111 SER A O 1
ATOM 896 N N . CYS A 1 112 ? -10.574 -4.093 13.286 1.00 71.75 112 CYS A N 1
ATOM 897 C CA . CYS A 1 112 ? -9.974 -5.386 13.594 1.00 71.75 112 CYS A CA 1
ATOM 898 C C . CYS A 1 112 ? -10.865 -6.506 13.044 1.00 71.75 112 CYS A C 1
ATOM 900 O O . CYS A 1 112 ? -12.081 -6.489 13.249 1.00 71.75 112 CYS A O 1
ATOM 902 N N . LEU A 1 113 ? -10.259 -7.475 12.358 1.00 69.44 113 LEU A N 1
ATOM 903 C CA . LEU A 1 113 ? -10.953 -8.643 11.833 1.00 69.44 113 LEU A CA 1
ATOM 904 C C . LEU A 1 113 ? -10.468 -9.892 12.565 1.00 69.44 113 LEU A C 1
ATOM 906 O O . LEU A 1 113 ? -9.310 -10.282 12.445 1.00 69.44 113 LEU A O 1
ATOM 910 N N . ASP A 1 114 ? -11.375 -10.531 13.296 1.00 69.56 114 ASP A N 1
ATOM 911 C CA . ASP A 1 114 ? -11.095 -11.807 13.944 1.00 69.56 114 ASP A CA 1
ATOM 912 C C . ASP A 1 114 ? -11.041 -12.953 12.914 1.00 69.56 114 ASP A C 1
ATOM 914 O O . ASP A 1 114 ? -11.873 -13.049 12.002 1.00 69.56 114 ASP A O 1
ATOM 918 N N . LEU A 1 115 ? -10.081 -13.864 13.081 1.00 62.81 115 LEU A N 1
ATOM 919 C CA . LEU A 1 115 ? -9.864 -15.013 12.200 1.00 62.81 115 LEU A CA 1
ATOM 920 C C . LEU A 1 115 ? -11.070 -15.963 12.191 1.00 62.81 115 LEU A C 1
ATOM 922 O O . LEU A 1 115 ? -11.406 -16.524 11.143 1.00 62.81 115 LEU A O 1
ATOM 926 N N . ALA A 1 116 ? -11.779 -16.100 13.317 1.00 62.09 116 ALA A N 1
ATOM 927 C CA . ALA A 1 116 ? -13.002 -16.902 13.361 1.00 62.09 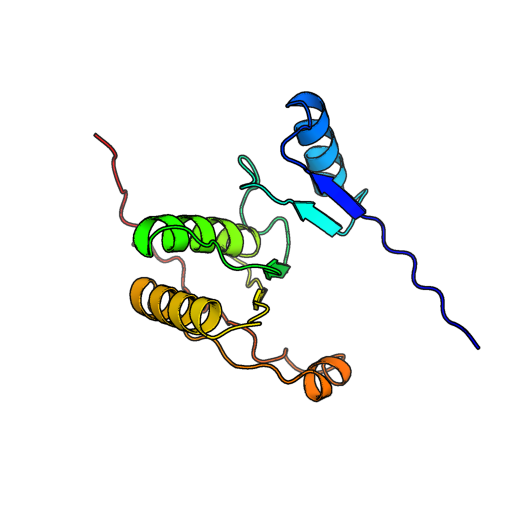116 ALA A CA 1
ATOM 928 C C . ALA A 1 116 ? -14.113 -16.292 12.487 1.00 62.09 116 ALA A C 1
ATOM 930 O O . ALA A 1 116 ? -14.904 -17.021 11.879 1.00 62.09 116 ALA A O 1
ATOM 931 N N . THR A 1 117 ? -14.138 -14.963 12.362 1.00 60.50 117 THR A N 1
ATOM 932 C CA . THR A 1 117 ? -15.073 -14.225 11.500 1.00 60.50 117 THR A CA 1
ATOM 933 C C . THR A 1 117 ? -14.671 -14.309 10.025 1.00 60.50 117 THR A C 1
ATOM 935 O O . THR A 1 117 ? -15.540 -14.450 9.160 1.00 60.50 117 THR A O 1
ATOM 938 N N . LEU A 1 118 ? -13.368 -14.338 9.718 1.00 59.41 118 LEU A N 1
ATOM 939 C CA . LEU A 1 118 ? -12.863 -14.497 8.349 1.00 59.41 118 LEU A CA 1
ATOM 940 C C . LEU A 1 118 ? -13.404 -15.775 7.682 1.00 59.41 118 LEU A C 1
ATOM 942 O O . LEU A 1 118 ? -13.867 -15.725 6.543 1.00 59.41 118 LEU A O 1
ATOM 946 N N . SER A 1 119 ? -13.452 -16.891 8.421 1.00 54.72 119 SER A N 1
ATOM 947 C CA . SER A 1 119 ? -13.977 -18.178 7.926 1.00 54.72 119 SER A CA 1
ATOM 948 C C . SER A 1 119 ? -15.461 -18.135 7.519 1.00 54.72 119 SER A C 1
ATOM 950 O O . SER A 1 119 ? -15.898 -18.888 6.649 1.00 54.72 119 SER A O 1
ATOM 952 N N . LYS A 1 120 ? -16.236 -17.222 8.121 1.00 52.53 120 LYS A N 1
ATOM 953 C CA . LYS A 1 120 ? -17.691 -17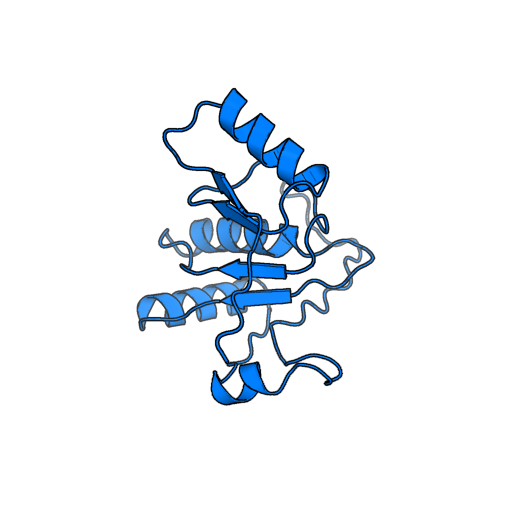.093 7.942 1.00 52.53 120 LYS A CA 1
ATOM 954 C C . LYS A 1 120 ? -18.076 -16.096 6.851 1.00 52.53 120 LYS A C 1
ATOM 956 O O . LYS A 1 120 ? -19.244 -16.012 6.478 1.00 52.53 120 LYS A O 1
ATOM 961 N N . THR A 1 121 ? -17.119 -15.343 6.309 1.00 55.28 121 THR A N 1
ATOM 962 C CA . THR A 1 121 ? -17.420 -14.182 5.462 1.00 55.28 121 THR A CA 1
ATOM 963 C C . THR A 1 121 ? -17.655 -14.512 3.972 1.00 55.28 121 THR A C 1
ATOM 965 O O . THR A 1 121 ? -17.512 -13.678 3.083 1.00 55.28 121 THR A O 1
ATOM 968 N N . THR A 1 122 ? -18.093 -15.723 3.645 1.00 46.50 122 THR A N 1
ATOM 969 C CA . THR A 1 122 ? -18.320 -16.141 2.248 1.00 46.50 122 THR A CA 1
ATOM 970 C C . THR A 1 122 ? -19.658 -15.676 1.649 1.00 46.50 122 THR A C 1
ATOM 972 O O . THR A 1 122 ? -19.853 -15.818 0.445 1.00 46.50 122 THR A O 1
ATOM 975 N N . LYS A 1 123 ? -20.577 -15.093 2.441 1.00 38.28 123 LYS A N 1
ATOM 976 C CA . LYS A 1 123 ? -21.908 -14.622 1.976 1.00 38.28 123 LYS A CA 1
ATOM 977 C C . LYS A 1 123 ? -22.382 -13.270 2.535 1.00 38.28 123 LYS A C 1
ATOM 979 O O . LYS A 1 123 ? -23.531 -12.891 2.321 1.00 38.28 123 LYS A O 1
ATOM 984 N N . ALA A 1 124 ? -21.541 -12.530 3.249 1.00 34.47 124 ALA A N 1
ATOM 985 C CA . ALA A 1 124 ? -21.939 -11.236 3.795 1.00 34.47 124 ALA A CA 1
ATOM 986 C C . ALA A 1 124 ? -21.738 -10.124 2.752 1.00 34.47 124 ALA A C 1
ATOM 988 O O . ALA A 1 124 ? -20.711 -10.094 2.071 1.00 34.47 124 ALA A O 1
ATOM 989 N N . LYS A 1 125 ? -22.669 -9.157 2.674 1.00 39.06 125 LYS A N 1
ATOM 990 C CA . LYS A 1 125 ? -22.303 -7.774 2.313 1.00 39.06 125 LYS A CA 1
ATOM 991 C C . LYS A 1 125 ? -21.056 -7.455 3.148 1.00 39.06 125 LYS A C 1
ATOM 993 O O . LYS A 1 125 ? -21.128 -7.569 4.364 1.00 39.06 125 LYS A O 1
ATOM 998 N N . GLY A 1 126 ? -19.930 -7.262 2.456 1.00 32.22 126 GLY A N 1
ATOM 999 C CA . GLY A 1 126 ? -18.605 -7.750 2.865 1.00 32.22 126 GLY A CA 1
ATOM 1000 C C . GLY A 1 126 ? -18.123 -7.429 4.287 1.00 32.22 126 GLY A C 1
ATOM 1001 O O . GLY A 1 126 ? -18.641 -6.521 4.931 1.00 32.22 126 GLY A O 1
ATOM 1002 N N . PRO A 1 127 ? -17.080 -8.142 4.756 1.00 36.22 127 PRO A N 1
ATOM 1003 C CA . PRO A 1 127 ? -16.508 -7.909 6.072 1.00 36.22 127 PRO A CA 1
ATOM 1004 C C . PRO A 1 127 ? -16.015 -6.471 6.142 1.00 36.22 127 PRO A C 1
ATOM 1006 O O . PRO A 1 127 ? -15.463 -5.943 5.170 1.00 36.22 127 PRO A O 1
ATOM 1009 N N . THR A 1 128 ? -16.184 -5.887 7.320 1.00 43.16 128 THR A N 1
ATOM 1010 C CA . THR A 1 128 ? -15.399 -4.783 7.867 1.00 43.16 128 THR A CA 1
ATOM 1011 C C . THR A 1 128 ? -13.904 -5.095 7.738 1.00 43.16 128 THR A C 1
ATOM 1013 O O . THR A 1 128 ? -13.265 -5.611 8.646 1.00 43.16 128 THR A O 1
ATOM 1016 N N . GLY A 1 129 ? -13.370 -4.873 6.542 1.00 37.84 129 GLY A N 1
ATOM 1017 C CA . GLY A 1 129 ? -11.999 -4.448 6.320 1.00 37.84 129 GLY A CA 1
ATOM 1018 C C . GLY A 1 129 ? -11.994 -2.930 6.193 1.00 37.84 129 GLY A C 1
ATOM 1019 O O . GLY A 1 129 ? -13.053 -2.299 6.219 1.00 37.84 129 GLY A O 1
ATOM 1020 N N . VAL A 1 130 ? -10.814 -2.333 6.050 1.00 37.47 130 VAL A N 1
ATOM 1021 C CA . VAL A 1 130 ? -10.696 -0.899 5.768 1.00 37.47 130 VAL A CA 1
ATOM 1022 C C . VAL A 1 130 ? -11.537 -0.578 4.536 1.00 37.47 130 VAL A C 1
ATOM 1024 O O . VAL A 1 130 ? -11.203 -0.977 3.418 1.00 37.47 130 VAL A O 1
ATOM 1027 N N . ARG A 1 131 ? -12.669 0.087 4.752 1.00 36.28 131 ARG A N 1
ATOM 1028 C CA . ARG A 1 131 ? -13.496 0.618 3.685 1.00 36.28 131 ARG A CA 1
ATOM 1029 C C . ARG A 1 131 ? -12.919 1.990 3.383 1.00 36.28 131 ARG A C 1
ATOM 1031 O O . ARG A 1 131 ? -13.084 2.922 4.161 1.00 36.28 131 ARG A O 1
ATOM 1038 N N . PHE A 1 132 ? -12.175 2.090 2.289 1.00 35.38 132 PHE A N 1
ATOM 1039 C CA . PHE A 1 132 ? -11.771 3.386 1.761 1.00 35.38 132 PHE A CA 1
ATOM 1040 C C . PHE A 1 132 ? -13.002 4.007 1.094 1.00 35.38 132 PHE A C 1
ATOM 1042 O O . PHE A 1 132 ? -13.201 3.864 -0.107 1.00 35.38 132 PHE A O 1
ATOM 1049 N N . ASP A 1 133 ? -13.856 4.657 1.887 1.00 36.47 133 ASP A N 1
ATOM 1050 C CA . ASP A 1 133 ? -14.952 5.512 1.401 1.00 36.47 133 ASP A CA 1
ATOM 1051 C C . ASP A 1 133 ? -14.433 6.899 0.993 1.00 36.47 133 ASP A C 1
ATOM 1053 O O . ASP A 1 133 ? -15.039 7.930 1.274 1.00 36.47 133 ASP A O 1
ATOM 1057 N N . GLY A 1 134 ? -13.277 6.935 0.331 1.00 35.22 134 GLY A N 1
ATOM 1058 C CA . GLY A 1 134 ? -12.805 8.145 -0.317 1.00 35.22 134 GLY A CA 1
ATOM 1059 C C . GLY A 1 134 ? -13.602 8.348 -1.597 1.00 35.22 134 GLY A C 1
ATOM 1060 O O . GLY A 1 134 ? -13.364 7.649 -2.581 1.00 35.22 134 GLY A O 1
ATOM 1061 N N . HIS A 1 135 ? -14.528 9.307 -1.600 1.00 33.31 135 HIS A N 1
ATOM 1062 C CA . HIS A 1 135 ? -14.863 9.998 -2.840 1.00 33.31 135 HIS A CA 1
ATOM 1063 C C . HIS A 1 135 ? -13.542 10.599 -3.332 1.00 33.31 135 HIS A C 1
ATOM 1065 O O . HIS A 1 135 ? -12.968 11.459 -2.663 1.00 33.31 135 HIS A O 1
ATOM 1071 N N . TRP A 1 136 ? -13.014 10.113 -4.455 1.00 39.56 136 TRP A N 1
ATOM 1072 C CA . TRP A 1 136 ? -11.832 10.685 -5.104 1.00 39.56 136 TRP A CA 1
ATOM 107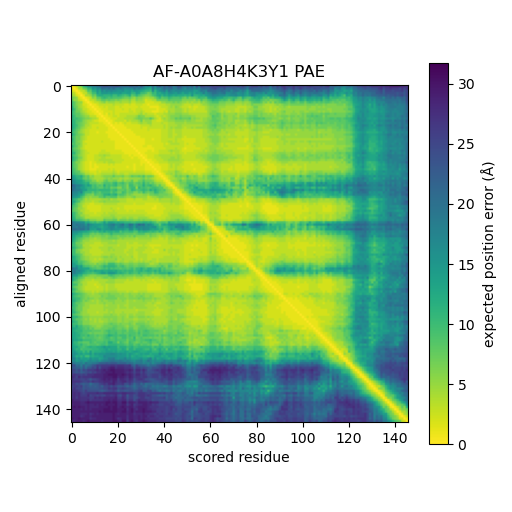3 C C . TRP A 1 136 ? -12.192 12.018 -5.782 1.00 39.56 136 TRP A C 1
ATOM 1075 O O . TRP A 1 136 ? -11.862 12.249 -6.941 1.00 39.56 136 TRP A O 1
ATOM 1085 N N . ASP A 1 137 ? -12.912 12.893 -5.080 1.00 26.52 137 ASP A N 1
ATOM 1086 C CA . ASP A 1 137 ? -13.261 14.215 -5.572 1.00 26.52 137 ASP A CA 1
ATOM 1087 C C . ASP A 1 137 ? -12.078 15.165 -5.373 1.00 26.52 137 ASP A C 1
ATOM 1089 O O . ASP A 1 137 ? -11.766 15.576 -4.258 1.00 26.52 137 ASP A O 1
ATOM 1093 N N . SER A 1 138 ? -11.417 15.471 -6.494 1.00 31.61 138 SER A N 1
ATOM 1094 C CA . SER A 1 138 ? -10.714 16.721 -6.849 1.00 31.61 138 SER A CA 1
ATOM 1095 C C . SER A 1 138 ? -9.700 17.371 -5.885 1.00 31.61 138 SER A C 1
ATOM 1097 O O . SER A 1 138 ? -9.120 18.391 -6.243 1.00 31.61 138 SER A O 1
ATOM 1099 N N . HIS A 1 139 ? -9.389 16.794 -4.724 1.00 24.58 139 HIS A N 1
ATOM 1100 C CA . HIS A 1 139 ? -8.434 17.350 -3.753 1.00 24.58 139 HIS A CA 1
ATOM 1101 C C . HIS A 1 139 ? -7.253 16.415 -3.450 1.00 24.58 139 HIS A C 1
ATOM 1103 O O . HIS A 1 139 ? -6.677 16.464 -2.360 1.00 24.58 139 HIS A O 1
ATOM 1109 N N . ILE A 1 140 ? -6.804 15.621 -4.433 1.00 27.81 140 ILE A N 1
ATOM 1110 C CA . ILE A 1 140 ? -5.394 15.213 -4.437 1.00 27.81 140 ILE A CA 1
ATOM 1111 C C . ILE A 1 140 ? -4.607 16.481 -4.735 1.00 27.81 140 ILE A C 1
ATOM 1113 O O . ILE A 1 140 ? -4.423 16.874 -5.885 1.00 27.81 140 ILE A O 1
ATOM 1117 N N . ARG A 1 141 ? -4.194 17.148 -3.656 1.00 25.17 141 ARG A N 1
ATOM 1118 C CA . ARG A 1 141 ? -3.149 18.158 -3.684 1.00 25.17 141 ARG A CA 1
ATOM 1119 C C . ARG A 1 141 ? -2.013 17.595 -4.525 1.00 25.17 141 ARG A C 1
ATOM 1121 O O . ARG A 1 141 ? -1.361 16.629 -4.134 1.00 25.17 141 ARG A O 1
ATOM 1128 N N . SER A 1 142 ? -1.817 18.210 -5.681 1.00 22.73 142 SER A N 1
ATOM 1129 C CA . SER A 1 142 ? -0.560 18.216 -6.400 1.00 22.73 142 SER A CA 1
ATOM 1130 C C . SER A 1 142 ? 0.546 18.523 -5.392 1.00 22.73 142 SER A C 1
ATOM 1132 O O . SER A 1 142 ? 0.727 19.674 -4.991 1.00 22.73 142 SER A O 1
ATOM 1134 N N . TYR A 1 143 ? 1.277 17.506 -4.950 1.00 24.27 143 TYR A N 1
ATOM 1135 C CA . TYR A 1 143 ? 2.629 17.736 -4.475 1.00 24.27 143 TYR A CA 1
ATOM 1136 C C . TYR A 1 143 ? 3.476 17.889 -5.734 1.00 24.27 143 TYR A C 1
ATOM 1138 O O . TYR A 1 143 ? 3.986 16.922 -6.291 1.00 24.27 143 TYR A O 1
ATOM 1146 N N . ASN A 1 144 ? 3.527 19.128 -6.229 1.00 21.66 144 ASN A N 1
ATOM 1147 C CA . ASN A 1 144 ? 4.595 19.554 -7.116 1.00 21.66 144 ASN A CA 1
ATOM 1148 C C . ASN A 1 144 ? 5.890 19.433 -6.312 1.00 21.66 144 ASN A C 1
ATOM 1150 O O . ASN A 1 144 ? 6.054 20.119 -5.304 1.00 21.66 144 ASN A O 1
ATOM 1154 N N . PHE A 1 145 ? 6.773 18.541 -6.741 1.00 23.06 145 PHE A N 1
ATOM 1155 C CA . PHE A 1 145 ? 8.156 18.543 -6.297 1.00 23.06 145 PHE A CA 1
ATOM 1156 C C . PHE A 1 145 ? 8.906 19.578 -7.144 1.00 23.06 145 PHE A C 1
ATOM 1158 O O . PHE A 1 145 ? 9.030 19.410 -8.357 1.00 23.06 145 PHE A O 1
ATOM 1165 N N . ILE A 1 146 ? 9.348 20.660 -6.500 1.00 27.30 146 ILE A N 1
ATOM 1166 C CA . ILE A 1 146 ? 10.663 21.249 -6.778 1.00 27.30 146 ILE A CA 1
ATOM 1167 C C . ILE A 1 146 ? 11.582 20.696 -5.692 1.00 27.30 146 ILE A C 1
ATOM 1169 O O . ILE A 1 146 ? 11.120 20.671 -4.525 1.00 27.30 146 ILE A O 1
#

Mean predicted aligned error: 10.37 Å

Nearest PDB structures (foldseek):
  3peu-assembly1_A  TM=8.413E-01  e=6.110E-07  Saccharomyces cerevisiae
  7znk-assembly1_p  TM=7.946E-01  e=2.896E-05  Homo sapiens
  6o8f-assembly2_B  TM=6.538E-01  e=1.202E-03  [Bacillus] caldotenax
  8tvy-assembly1_M  TM=6.196E-01  e=3.923E-01  Saccharomyces cerevisiae
  8qyv-assembly1_M  TM=5.264E-01  e=5.119E-01  Saccharomyces cerevisiae S288C